Protein AF-A0A1B9VHJ8-F1 (afdb_monomer_lite)

Foldseek 3Di:
DWLVVQVVQQPEAKEWDDAWDWDDDPDPQKIKTWIDIDDPPDPDWTWIKIWHQPDPDGWIKIFTCPVVTQKMKTADQADWAWADDDDTDIDGGIKMQHNVQQRDVPGTHRDNDRRDIDHDDFDPDDQRVVVVVCVSRNYPDHSVSPDDDDHPVPPD

Secondary structure (DSSP, 8-state):
--HHHHHHHHHS-EEE-S---EEE-SSTTEEEEEEEEESTT--S-EEEEEEETTSSS--EEEEEESSSEEEEEEE-TT-EEE--SSS--EEESSEEE-HHHHS-TT-SSPPSS----EE----SSHHHHHHHHHHHTTEE--GGGSPPPPPGGG--

Sequence (156 aa):
MRADEVAHYLSATKSLSGTPIWIAGSKDNQFRLKWPVIFRGTGGTHLEITYSSGAPYLKYSMMLMVPPPVFRLDVGKELTHMNHRPHPHMIRGHHYHPWELNSPEGRAAIPKSLREALRYDRATDIRTAFDWFCDMVGIASPSSELPEPPLRETLL

Radius of gyration: 15.56 Å; chains: 1; bounding box: 32×40×43 Å

Structure (mmCIF, N/CA/C/O backbone):
data_AF-A0A1B9VHJ8-F1
#
_entry.id   AF-A0A1B9VHJ8-F1
#
loop_
_atom_site.group_PDB
_atom_site.id
_atom_site.type_symbol
_atom_site.label_atom_id
_atom_site.label_alt_id
_atom_site.label_comp_id
_atom_site.label_asym_id
_atom_site.label_entity_id
_atom_site.label_seq_id
_atom_site.pdbx_PDB_ins_code
_atom_site.Cartn_x
_atom_site.Cartn_y
_atom_site.Cartn_z
_atom_site.occupancy
_atom_site.B_iso_or_equiv
_atom_site.auth_seq_id
_atom_site.auth_comp_id
_atom_site.auth_asym_id
_atom_site.auth_atom_id
_atom_site.pdbx_PDB_model_num
ATOM 1 N N . MET A 1 1 ? 12.757 -14.286 2.417 1.00 84.38 1 MET A N 1
ATOM 2 C CA . MET A 1 1 ? 11.981 -14.809 1.276 1.00 84.38 1 MET A CA 1
ATOM 3 C C . MET A 1 1 ? 12.736 -14.469 0.003 1.00 84.38 1 MET A C 1
ATOM 5 O O . MET A 1 1 ? 13.303 -13.380 -0.066 1.00 84.38 1 MET A O 1
ATOM 9 N N . ARG A 1 2 ? 12.815 -15.404 -0.941 1.00 85.19 2 ARG A N 1
ATOM 10 C CA . ARG A 1 2 ? 13.425 -15.215 -2.266 1.00 85.19 2 ARG A CA 1
ATOM 11 C C . ARG A 1 2 ? 12.387 -14.701 -3.270 1.00 85.19 2 ARG A C 1
ATOM 13 O O . ARG A 1 2 ? 11.193 -14.803 -3.018 1.00 85.19 2 ARG A O 1
ATOM 20 N N . ALA A 1 3 ? 12.825 -14.131 -4.390 1.00 84.25 3 ALA A N 1
ATOM 21 C CA . ALA A 1 3 ? 11.926 -13.535 -5.385 1.00 84.25 3 ALA A CA 1
ATOM 22 C C . ALA A 1 3 ? 10.923 -14.542 -5.993 1.00 84.25 3 ALA A C 1
ATOM 24 O O . ALA A 1 3 ? 9.768 -14.195 -6.222 1.00 84.25 3 ALA A O 1
ATOM 25 N N . ASP A 1 4 ? 11.342 -15.792 -6.200 1.00 81.94 4 ASP A N 1
ATOM 26 C CA . ASP A 1 4 ? 10.499 -16.903 -6.664 1.00 81.94 4 ASP A CA 1
ATOM 27 C C . ASP A 1 4 ? 9.421 -17.293 -5.637 1.00 81.94 4 ASP A C 1
ATOM 29 O O . ASP A 1 4 ? 8.306 -17.663 -5.999 1.00 81.94 4 ASP A O 1
ATOM 33 N N . GLU A 1 5 ? 9.710 -17.136 -4.345 1.00 88.81 5 GLU A N 1
ATOM 34 C CA . GLU A 1 5 ? 8.760 -17.395 -3.256 1.00 88.81 5 GLU A CA 1
ATOM 35 C C . GLU A 1 5 ? 7.727 -16.271 -3.085 1.00 88.81 5 GLU A C 1
ATOM 37 O O . GLU A 1 5 ? 6.646 -16.519 -2.551 1.00 88.81 5 GLU A O 1
ATOM 42 N N . VAL A 1 6 ? 8.024 -15.047 -3.544 1.00 91.31 6 VAL A N 1
ATOM 43 C CA . VAL A 1 6 ? 7.113 -13.895 -3.415 1.00 91.31 6 VAL A CA 1
ATOM 44 C C . VAL A 1 6 ? 5.848 -14.088 -4.246 1.00 91.31 6 VAL A C 1
ATOM 46 O O . VAL A 1 6 ? 4.763 -13.798 -3.752 1.00 91.31 6 VAL A O 1
ATOM 49 N N . ALA A 1 7 ? 5.953 -14.614 -5.469 1.00 89.81 7 ALA A N 1
ATOM 50 C CA . ALA A 1 7 ? 4.778 -14.875 -6.303 1.00 89.81 7 ALA A CA 1
ATOM 51 C C . ALA A 1 7 ? 3.840 -15.897 -5.635 1.00 89.81 7 ALA A C 1
ATOM 53 O O . ALA A 1 7 ? 2.636 -15.663 -5.516 1.00 89.81 7 ALA A O 1
ATOM 54 N N . HIS A 1 8 ? 4.410 -16.987 -5.103 1.00 90.25 8 HIS A N 1
ATOM 55 C CA . HIS A 1 8 ? 3.659 -17.968 -4.317 1.00 90.25 8 HIS A CA 1
ATOM 56 C C . HIS A 1 8 ? 3.024 -17.325 -3.082 1.00 90.25 8 HIS A C 1
ATOM 58 O O . HIS A 1 8 ? 1.833 -17.508 -2.837 1.00 90.25 8 HIS A O 1
ATOM 64 N N . TYR A 1 9 ? 3.793 -16.526 -2.334 1.00 93.25 9 TYR A N 1
ATOM 65 C CA . TYR A 1 9 ? 3.292 -15.797 -1.174 1.00 93.25 9 TYR A CA 1
ATOM 66 C C . TYR A 1 9 ? 2.101 -14.915 -1.545 1.00 93.25 9 TYR A C 1
ATOM 68 O O . TYR A 1 9 ? 1.054 -15.055 -0.928 1.00 93.25 9 TYR A O 1
ATOM 76 N N . LEU A 1 10 ? 2.209 -14.064 -2.567 1.00 93.88 10 LEU A N 1
ATOM 77 C CA . LEU A 1 10 ? 1.139 -13.155 -2.991 1.00 93.88 10 LEU A CA 1
ATOM 78 C C . LEU A 1 10 ? -0.135 -13.896 -3.409 1.00 93.88 10 LEU A C 1
ATOM 80 O O . LEU A 1 10 ? -1.215 -13.480 -3.006 1.00 93.88 10 LEU A O 1
ATOM 84 N N . SER A 1 11 ? -0.007 -15.031 -4.100 1.00 91.50 11 SER A N 1
ATOM 85 C CA . SER A 1 11 ? -1.156 -15.845 -4.526 1.00 91.50 11 SER A CA 1
ATOM 86 C C . SER A 1 11 ? -1.856 -16.615 -3.397 1.00 91.50 11 SER A C 1
ATOM 88 O O . SER A 1 11 ? -3.004 -17.028 -3.545 1.00 91.50 11 SER A O 1
ATOM 90 N N . ALA A 1 12 ? -1.178 -16.847 -2.271 1.00 94.19 12 ALA A N 1
ATOM 91 C CA . ALA A 1 12 ? -1.714 -17.667 -1.193 1.00 94.19 12 ALA A CA 1
ATOM 92 C C . ALA A 1 12 ? -2.603 -16.859 -0.237 1.00 94.19 12 ALA A C 1
ATOM 94 O O . ALA A 1 12 ? -2.321 -15.700 0.044 1.00 94.19 12 ALA A O 1
ATOM 95 N N . THR A 1 13 ? -3.631 -17.474 0.347 1.00 95.31 13 THR A N 1
ATOM 96 C CA . THR A 1 13 ? -4.442 -16.817 1.383 1.00 95.31 13 THR A CA 1
ATOM 97 C C . THR A 1 13 ? -3.652 -16.642 2.684 1.00 95.31 13 THR A C 1
ATOM 99 O O . THR A 1 13 ? -2.989 -17.569 3.159 1.00 95.31 13 THR A O 1
ATOM 102 N N . LYS A 1 14 ? -3.738 -15.446 3.268 1.00 94.62 14 LYS A N 1
ATOM 103 C CA . LYS A 1 14 ? -3.097 -15.027 4.525 1.00 94.62 14 LYS A CA 1
ATOM 104 C C . LYS A 1 14 ? -4.137 -14.370 5.419 1.00 94.62 14 LYS A C 1
ATOM 106 O O . LYS A 1 14 ? -5.181 -13.948 4.932 1.00 94.62 14 LYS A O 1
ATOM 111 N N . SER A 1 15 ? -3.823 -14.206 6.693 1.00 94.12 15 SER A N 1
ATOM 112 C CA . SER A 1 15 ? -4.637 -13.411 7.614 1.00 94.12 15 SER A CA 1
ATOM 113 C C . SER A 1 15 ? -3.800 -12.338 8.292 1.00 94.12 15 SER A C 1
ATOM 115 O O . SER A 1 15 ? -2.569 -12.421 8.349 1.00 94.12 15 SER A O 1
ATOM 117 N N . LEU A 1 16 ? -4.476 -11.318 8.806 1.00 94.19 16 LEU A N 1
ATOM 118 C CA . LEU A 1 16 ? -3.879 -10.362 9.728 1.00 94.19 16 LEU A CA 1
ATOM 119 C C . LEU A 1 16 ? -4.023 -10.881 11.162 1.00 94.19 16 LEU A C 1
ATOM 121 O O . LEU A 1 16 ? -4.911 -11.678 11.460 1.00 94.19 16 LEU A O 1
ATOM 125 N N . SER A 1 17 ? -3.116 -10.475 12.047 1.00 91.81 17 SER A N 1
ATOM 126 C CA . SER A 1 17 ? -3.126 -10.918 13.44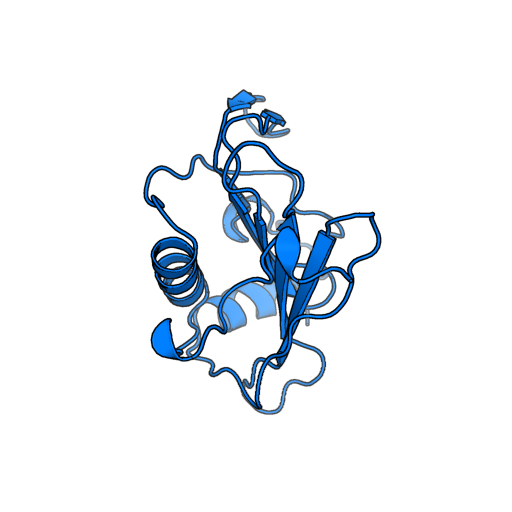3 1.00 91.81 17 SER A CA 1
ATOM 127 C C . SER A 1 17 ? -2.861 -9.780 14.410 1.00 91.81 17 SER A C 1
ATOM 129 O O . SER A 1 17 ? -2.016 -8.919 14.167 1.00 91.81 17 SER A O 1
ATOM 131 N N . GLY A 1 18 ? -3.534 -9.852 15.558 1.00 90.31 18 GLY A N 1
ATOM 132 C CA . GLY A 1 18 ? -3.475 -8.846 16.609 1.00 90.31 18 GLY A CA 1
ATOM 133 C C . GLY A 1 18 ? -4.309 -7.609 16.287 1.00 90.31 18 GLY A C 1
ATOM 134 O O . GLY A 1 18 ? -4.946 -7.521 15.239 1.00 90.31 18 GLY A O 1
ATOM 135 N N . THR A 1 19 ? -4.281 -6.655 17.211 1.00 88.69 19 THR A N 1
ATOM 136 C CA . THR A 1 19 ? -4.995 -5.384 17.084 1.00 88.69 19 THR A CA 1
ATOM 137 C C . THR A 1 19 ? -4.053 -4.337 16.498 1.00 88.69 19 THR A C 1
ATOM 139 O O . THR A 1 19 ? -3.063 -3.989 17.151 1.00 88.69 19 THR A O 1
ATOM 142 N N . PRO A 1 20 ? -4.313 -3.827 15.286 1.00 91.19 20 PRO A N 1
ATOM 143 C CA . PRO A 1 20 ? -3.484 -2.783 14.718 1.00 91.19 20 PRO A CA 1
ATOM 144 C C . PRO A 1 20 ? -3.710 -1.471 15.475 1.00 91.19 20 PRO A C 1
ATOM 146 O O . PRO A 1 20 ? -4.835 -1.119 15.826 1.00 91.19 20 PRO A O 1
ATOM 149 N N . ILE A 1 21 ? -2.634 -0.725 15.701 1.00 92.31 21 ILE A N 1
ATOM 150 C CA . ILE A 1 21 ? -2.697 0.606 16.307 1.00 92.31 21 ILE A CA 1
ATOM 151 C C . ILE A 1 21 ? -1.970 1.610 15.422 1.00 92.31 21 ILE A C 1
ATOM 153 O O . ILE A 1 21 ? -0.924 1.310 14.838 1.00 92.31 21 ILE A O 1
ATOM 157 N N . TRP A 1 22 ? -2.534 2.811 15.329 1.00 93.81 22 TRP A N 1
ATOM 158 C CA . TRP A 1 22 ? -1.853 3.946 14.728 1.00 93.81 22 TRP A CA 1
ATOM 159 C C . TRP A 1 22 ? -0.811 4.489 15.701 1.00 93.81 22 TRP A C 1
ATOM 161 O O . TRP A 1 22 ? -1.096 4.734 16.870 1.00 93.81 22 TRP A O 1
ATOM 171 N N . ILE A 1 23 ? 0.398 4.697 15.201 1.00 93.06 23 ILE A N 1
ATOM 172 C CA . ILE A 1 23 ? 1.507 5.330 15.908 1.00 93.06 23 ILE A CA 1
ATOM 173 C C . ILE A 1 23 ? 1.994 6.540 15.116 1.00 93.06 23 ILE A C 1
ATOM 175 O O . ILE A 1 23 ? 1.751 6.646 13.909 1.00 93.06 23 ILE A O 1
ATOM 179 N N . ALA A 1 24 ? 2.701 7.452 15.780 1.00 91.06 24 ALA A N 1
ATOM 180 C CA . ALA A 1 24 ? 3.354 8.563 15.101 1.00 91.06 24 ALA A CA 1
ATOM 181 C C . ALA A 1 24 ? 4.348 8.043 14.044 1.00 91.06 24 ALA A C 1
ATOM 183 O O . ALA A 1 24 ? 5.107 7.097 14.272 1.00 91.06 24 ALA A O 1
ATOM 184 N N . GLY A 1 25 ? 4.298 8.643 12.858 1.00 88.25 25 GLY A N 1
ATOM 185 C CA . GLY A 1 25 ? 5.212 8.382 11.757 1.00 88.25 25 GLY A CA 1
ATOM 186 C C . GLY A 1 25 ? 6.527 9.149 11.896 1.00 88.25 25 GLY A C 1
ATOM 187 O O . GLY A 1 25 ? 6.802 9.809 12.889 1.00 88.25 25 GLY A O 1
ATOM 188 N N . SER A 1 26 ? 7.354 9.072 10.854 1.00 85.12 26 SER A N 1
ATOM 189 C CA . SER A 1 26 ? 8.666 9.739 10.810 1.00 85.12 26 SER A CA 1
ATOM 190 C C . SER A 1 26 ? 8.601 11.235 10.489 1.00 85.12 26 SER A C 1
ATOM 192 O O . SER A 1 26 ? 9.619 11.915 10.547 1.00 85.12 26 SER A O 1
ATOM 194 N N . LYS A 1 27 ? 7.437 11.727 10.060 1.00 83.69 27 LYS A N 1
ATOM 195 C CA . LYS A 1 27 ? 7.206 13.120 9.673 1.00 83.69 27 LYS A CA 1
ATOM 196 C C . LYS A 1 27 ? 6.058 13.687 10.494 1.00 83.69 27 LYS A C 1
ATOM 198 O O . LYS A 1 27 ? 5.140 12.944 10.844 1.00 83.69 27 LYS A O 1
ATOM 203 N N . ASP A 1 28 ? 6.068 14.998 10.699 1.00 76.69 28 ASP A N 1
ATOM 204 C CA . ASP A 1 28 ? 4.942 15.707 11.303 1.00 76.69 28 ASP A CA 1
ATOM 205 C C . ASP A 1 28 ? 3.656 15.414 10.525 1.00 76.69 28 ASP A C 1
ATOM 207 O O . ASP A 1 28 ? 3.648 15.397 9.288 1.00 76.69 28 ASP A O 1
ATOM 211 N N . ASN A 1 29 ? 2.563 15.172 11.252 1.00 84.69 29 ASN A N 1
ATOM 212 C CA . ASN A 1 29 ? 1.255 14.811 10.694 1.00 84.69 29 ASN A CA 1
ATOM 213 C C . ASN A 1 29 ? 1.231 13.491 9.902 1.00 84.69 29 ASN A C 1
ATOM 215 O O . ASN A 1 29 ? 0.301 13.248 9.130 1.00 84.69 29 ASN A O 1
ATOM 219 N N . GLN A 1 30 ? 2.242 12.635 10.061 1.00 89.94 30 GLN A N 1
ATOM 220 C CA . GLN A 1 30 ? 2.231 11.280 9.530 1.00 89.94 30 GLN A CA 1
ATOM 221 C C . GLN A 1 30 ? 1.875 10.299 10.642 1.00 89.94 30 GLN A C 1
ATOM 223 O O . GLN A 1 30 ? 2.447 10.342 11.727 1.00 89.94 30 GLN A O 1
ATOM 228 N N . PHE A 1 31 ? 0.995 9.359 10.334 1.00 92.94 31 PHE A N 1
ATOM 229 C CA . PHE A 1 31 ? 0.680 8.223 11.185 1.00 92.94 31 PHE A CA 1
ATOM 230 C C . PHE A 1 31 ? 1.015 6.939 10.456 1.00 92.94 31 PHE A C 1
ATOM 232 O O . PHE A 1 31 ? 0.938 6.865 9.227 1.00 92.94 31 PHE A O 1
ATOM 239 N N . ARG A 1 32 ? 1.399 5.924 11.215 1.00 95.12 32 ARG A N 1
ATOM 240 C CA . ARG A 1 32 ? 1.741 4.612 10.693 1.00 95.12 32 ARG A CA 1
ATOM 241 C C . ARG A 1 32 ? 1.014 3.540 11.475 1.00 95.12 32 ARG A C 1
ATOM 243 O O .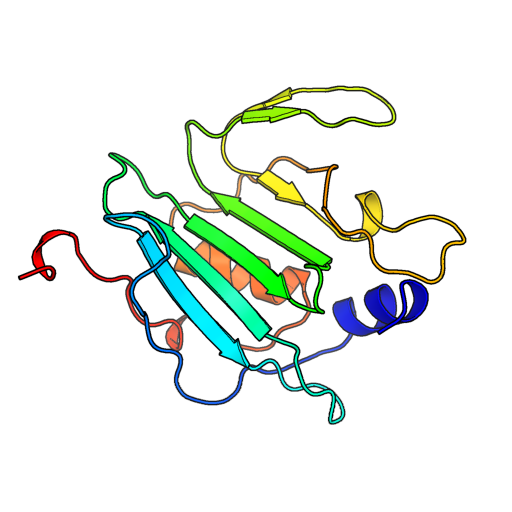 ARG A 1 32 ? 0.925 3.615 12.689 1.00 95.12 32 ARG A O 1
ATOM 250 N N . LEU A 1 33 ? 0.550 2.526 10.776 1.00 95.69 33 LEU A N 1
ATOM 251 C CA . LEU A 1 33 ? -0.034 1.321 11.327 1.00 95.69 33 LEU A CA 1
ATOM 252 C C . LEU A 1 33 ? 0.753 0.151 10.754 1.00 95.69 33 LEU A C 1
ATOM 254 O O . LEU A 1 33 ? 0.966 0.073 9.546 1.00 95.69 33 LEU A O 1
ATOM 258 N N . LYS A 1 34 ? 1.220 -0.742 11.624 1.00 96.00 34 LYS A N 1
ATOM 259 C CA . LYS A 1 34 ? 1.844 -2.006 11.226 1.00 96.00 34 LYS A CA 1
ATOM 260 C C . LYS A 1 34 ? 0.974 -3.144 11.717 1.00 96.00 34 LYS A C 1
ATOM 262 O O . LYS A 1 34 ? 0.688 -3.217 12.908 1.00 96.00 34 LYS A O 1
ATOM 267 N N . TRP A 1 35 ? 0.595 -4.032 10.811 1.00 95.81 35 TRP A N 1
ATOM 268 C CA . TRP A 1 35 ? -0.276 -5.157 11.105 1.00 95.81 35 TRP A CA 1
ATOM 269 C C . TRP A 1 35 ? 0.401 -6.465 10.695 1.00 95.81 35 TRP A C 1
ATOM 271 O O . TRP A 1 35 ? 0.643 -6.677 9.503 1.00 95.81 35 TRP A O 1
ATOM 281 N N . PRO A 1 36 ? 0.769 -7.329 11.655 1.00 95.19 36 PRO A N 1
ATOM 282 C CA . PRO A 1 36 ? 1.376 -8.617 11.350 1.00 95.19 36 PRO A CA 1
ATOM 283 C C . PRO A 1 36 ? 0.535 -9.447 10.377 1.00 95.19 36 PRO A C 1
ATOM 285 O O . PRO A 1 36 ? -0.671 -9.600 10.568 1.00 95.19 36 PRO A O 1
ATOM 288 N N . VAL A 1 37 ? 1.194 -10.007 9.361 1.00 95.25 37 VAL A N 1
ATOM 289 C CA . VAL A 1 37 ? 0.583 -10.935 8.401 1.00 95.25 37 VAL A CA 1
ATOM 290 C C . VAL A 1 37 ? 1.015 -12.348 8.767 1.00 95.25 37 VAL A C 1
ATOM 292 O O . VAL A 1 37 ? 2.214 -12.625 8.838 1.00 95.25 37 VAL A O 1
ATOM 295 N N . ILE A 1 38 ? 0.051 -13.243 8.972 1.00 92.19 38 ILE A N 1
ATOM 296 C CA . ILE A 1 38 ? 0.283 -14.648 9.304 1.00 92.19 38 ILE A CA 1
ATOM 297 C C . ILE A 1 38 ? 0.166 -15.500 8.047 1.00 92.19 38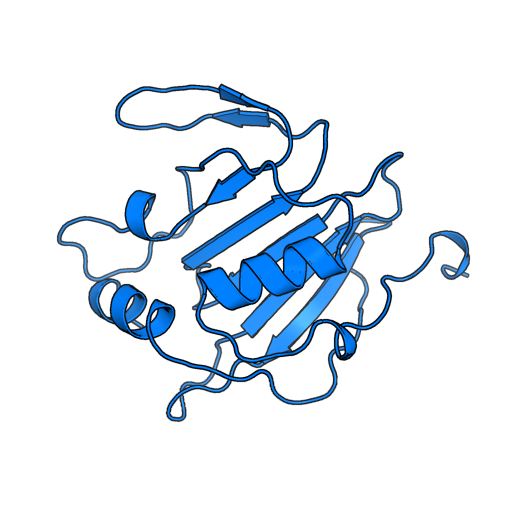 ILE A C 1
ATOM 299 O O . ILE A 1 38 ? -0.852 -15.502 7.353 1.00 92.19 38 ILE A O 1
ATOM 303 N N . PHE A 1 39 ? 1.221 -16.265 7.775 1.00 91.38 39 PHE A N 1
ATOM 304 C CA . PHE A 1 39 ? 1.257 -17.217 6.675 1.00 91.38 39 PHE A CA 1
ATOM 305 C C . PHE A 1 39 ? 2.234 -18.352 6.975 1.00 91.38 39 PHE A C 1
ATOM 307 O O . PHE A 1 39 ? 3.424 -18.106 7.087 1.00 91.38 39 PHE A O 1
ATOM 314 N N . ARG A 1 40 ? 1.770 -19.603 7.105 1.00 86.56 40 ARG A N 1
ATOM 315 C CA . ARG A 1 40 ? 2.632 -20.807 7.238 1.00 86.56 40 ARG A CA 1
ATOM 316 C C . ARG A 1 40 ? 3.829 -20.666 8.209 1.00 86.56 40 ARG A C 1
ATOM 318 O O . ARG A 1 40 ? 4.904 -21.197 7.947 1.00 86.56 40 ARG A O 1
ATOM 325 N N . GLY A 1 41 ? 3.664 -19.933 9.311 1.00 74.00 41 GLY A N 1
ATOM 326 C CA . GLY A 1 41 ? 4.737 -19.686 10.284 1.00 74.00 41 GLY A CA 1
ATOM 327 C C . GLY A 1 41 ? 5.833 -18.704 9.836 1.00 74.00 41 GLY A C 1
ATOM 328 O O . GLY A 1 41 ? 6.851 -18.597 10.515 1.00 74.00 41 GLY A O 1
ATOM 329 N N . THR A 1 42 ? 5.664 -17.970 8.729 1.00 74.19 42 THR A N 1
ATOM 330 C CA . THR A 1 42 ? 6.603 -16.917 8.322 1.00 74.19 42 THR A CA 1
ATOM 331 C C . THR A 1 42 ? 6.561 -15.758 9.311 1.00 74.19 42 THR A C 1
ATOM 333 O O . THR A 1 42 ? 5.525 -15.119 9.485 1.00 74.19 42 THR A O 1
ATOM 336 N N . GLY A 1 43 ? 7.701 -15.466 9.936 1.00 79.75 43 GLY A N 1
ATOM 337 C CA . GLY A 1 43 ? 7.892 -14.269 10.749 1.00 79.75 43 GLY A CA 1
ATOM 338 C C . GLY A 1 43 ? 8.346 -13.064 9.920 1.00 79.75 43 GLY A C 1
ATOM 339 O O . GLY A 1 43 ? 8.902 -13.206 8.832 1.00 79.75 43 GLY A O 1
ATOM 340 N N . GLY A 1 44 ? 8.135 -11.862 10.458 1.00 86.94 44 GLY A N 1
ATOM 341 C CA . GLY A 1 44 ? 8.689 -10.616 9.912 1.00 86.94 44 GLY A CA 1
ATOM 342 C C . GLY A 1 44 ? 7.896 -9.974 8.768 1.00 86.94 44 GLY A C 1
ATOM 343 O O . GLY A 1 44 ? 8.243 -8.868 8.349 1.00 86.94 44 GLY A O 1
ATOM 344 N N . THR A 1 45 ? 6.820 -10.608 8.293 1.00 94.50 45 THR A N 1
ATOM 345 C CA . THR A 1 45 ? 5.914 -10.019 7.300 1.00 94.50 45 THR A CA 1
ATOM 346 C C . THR A 1 45 ? 4.815 -9.192 7.951 1.00 94.50 45 THR A C 1
ATOM 348 O O . THR A 1 45 ? 4.244 -9.592 8.967 1.00 94.50 45 THR A O 1
ATOM 351 N N . HIS A 1 46 ? 4.496 -8.040 7.369 1.00 96.12 46 HIS A N 1
ATOM 352 C CA . HIS A 1 46 ? 3.424 -7.180 7.866 1.00 96.12 46 HIS A CA 1
ATOM 353 C C . HIS A 1 46 ? 2.826 -6.322 6.755 1.00 96.12 46 HIS A C 1
ATOM 355 O O . HIS A 1 46 ? 3.490 -6.002 5.772 1.00 96.12 46 HIS A O 1
ATOM 361 N N . LEU A 1 47 ? 1.577 -5.920 6.941 1.00 96.94 47 LEU A N 1
ATOM 362 C CA . LEU A 1 47 ? 0.985 -4.796 6.240 1.00 96.94 47 LEU A CA 1
ATOM 363 C C . LEU A 1 47 ? 1.418 -3.514 6.956 1.00 96.94 47 LEU A C 1
ATOM 365 O O . LEU A 1 47 ? 1.282 -3.401 8.173 1.00 96.94 47 LEU A O 1
ATOM 369 N N . GLU A 1 48 ? 1.957 -2.551 6.223 1.00 97.25 48 GLU A N 1
ATOM 370 C CA . GLU A 1 48 ? 2.224 -1.207 6.725 1.00 97.25 48 GLU A CA 1
ATOM 371 C C . GLU A 1 48 ? 1.290 -0.219 6.026 1.00 97.25 48 GLU A C 1
ATOM 373 O O . GLU A 1 48 ? 1.278 -0.140 4.801 1.00 97.25 48 GLU A O 1
ATOM 378 N N . ILE A 1 49 ? 0.532 0.554 6.799 1.00 96.31 49 ILE A N 1
ATOM 379 C CA . ILE A 1 49 ? -0.279 1.663 6.299 1.00 96.31 49 ILE A CA 1
ATOM 380 C C . ILE A 1 49 ? 0.309 2.950 6.849 1.00 96.31 49 ILE A C 1
ATOM 382 O O . ILE A 1 49 ? 0.554 3.078 8.044 1.00 96.31 49 ILE A O 1
ATOM 386 N N . THR A 1 50 ? 0.543 3.916 5.978 1.00 95.31 50 THR A N 1
ATOM 387 C CA . THR A 1 50 ? 1.023 5.242 6.349 1.00 95.31 50 THR A CA 1
ATOM 388 C C . THR A 1 50 ? 0.009 6.273 5.896 1.00 95.31 50 THR A C 1
ATOM 390 O O . THR A 1 50 ? -0.252 6.366 4.703 1.00 95.31 50 THR A O 1
ATOM 393 N N . TYR A 1 51 ? -0.516 7.068 6.819 1.00 92.69 51 TYR A N 1
ATOM 394 C CA . TYR A 1 51 ? -1.503 8.119 6.583 1.00 92.69 51 TYR A CA 1
ATOM 395 C C . TYR A 1 51 ? -0.889 9.499 6.847 1.00 92.69 51 TYR A C 1
ATOM 397 O O . TYR A 1 51 ? -0.039 9.640 7.722 1.00 92.69 51 TYR A O 1
ATOM 405 N N . SER A 1 52 ? -1.268 10.519 6.076 1.00 90.31 52 SER A N 1
ATOM 406 C CA . SER A 1 52 ? -0.822 11.906 6.271 1.00 90.31 52 SER A CA 1
ATOM 407 C C . SER A 1 52 ? -2.018 12.819 6.539 1.00 90.31 52 SER A C 1
ATOM 409 O O . SER A 1 52 ? -2.737 13.172 5.609 1.00 90.31 52 SER A O 1
ATOM 411 N N . SER A 1 53 ? -2.208 13.237 7.793 1.00 85.25 53 SER A N 1
ATOM 412 C CA . SER A 1 53 ? -3.344 14.069 8.228 1.00 85.25 53 SER A CA 1
ATOM 413 C C . SER A 1 53 ? -3.222 15.546 7.831 1.00 85.25 53 SER A C 1
ATOM 415 O O . SER A 1 53 ? -4.200 16.287 7.881 1.00 85.25 53 SER A O 1
ATOM 417 N N . GLY A 1 54 ? -2.023 15.992 7.443 1.00 78.00 54 GLY A N 1
ATOM 418 C CA . GLY A 1 54 ? -1.756 17.381 7.053 1.00 78.00 54 GLY A CA 1
ATOM 419 C C . GLY A 1 54 ? -2.079 17.711 5.592 1.00 78.00 54 GLY A C 1
ATOM 420 O O . GLY A 1 54 ? -1.995 18.874 5.202 1.00 78.00 54 GLY A O 1
ATOM 421 N N . ALA A 1 55 ? -2.412 16.714 4.768 1.00 75.44 55 ALA A N 1
ATOM 422 C CA . ALA A 1 55 ? -2.731 16.940 3.363 1.00 75.44 55 ALA A CA 1
ATOM 423 C C . ALA A 1 55 ? -4.161 17.499 3.206 1.00 75.44 55 ALA A C 1
ATOM 425 O O . ALA A 1 55 ? -5.063 17.074 3.926 1.00 75.44 55 ALA A O 1
ATOM 426 N N . PRO A 1 56 ? -4.411 18.412 2.247 1.00 73.50 56 PRO A N 1
ATOM 427 C CA . PRO A 1 56 ? -5.753 18.956 2.005 1.00 73.50 56 PRO A CA 1
ATOM 428 C C . PRO A 1 56 ? -6.716 17.934 1.370 1.00 73.50 56 PRO A C 1
ATOM 430 O O . PRO A 1 56 ? -7.888 18.226 1.152 1.00 73.50 56 PRO A O 1
ATOM 433 N N . TYR A 1 57 ? -6.226 16.740 1.049 1.00 78.56 57 TYR A N 1
ATOM 434 C CA . TYR A 1 57 ? -6.971 15.614 0.502 1.00 78.56 57 TYR A CA 1
ATOM 435 C C . TYR A 1 57 ? -6.427 14.315 1.105 1.00 78.56 57 TYR A C 1
ATOM 437 O O . TYR A 1 57 ? -5.331 14.277 1.668 1.00 78.56 57 TYR A O 1
ATOM 445 N N . LEU A 1 58 ? -7.188 13.234 0.939 1.00 80.00 58 LEU A N 1
ATOM 446 C CA . LEU A 1 58 ? -6.831 11.900 1.403 1.00 80.00 58 LEU A CA 1
ATOM 447 C C . LEU A 1 58 ? -5.467 11.468 0.845 1.00 80.00 58 LEU A C 1
ATOM 449 O O . LEU A 1 58 ? -5.295 11.357 -0.372 1.00 80.00 58 LEU A O 1
ATOM 453 N N . LYS A 1 59 ? -4.510 11.243 1.752 1.00 89.69 59 LYS A N 1
ATOM 454 C CA . LYS A 1 59 ? -3.149 10.829 1.419 1.00 89.69 59 LYS A CA 1
ATOM 455 C C . LYS A 1 59 ? -2.689 9.679 2.303 1.00 89.69 59 LYS A C 1
ATOM 457 O O . LYS A 1 59 ? -2.467 9.863 3.501 1.00 89.69 59 LYS A O 1
ATOM 462 N N . TYR A 1 60 ? -2.502 8.509 1.708 1.00 92.12 60 TYR A N 1
ATOM 463 C CA . TYR A 1 60 ? -1.913 7.362 2.391 1.00 92.12 60 TYR A CA 1
ATOM 464 C C . TYR A 1 60 ? -1.166 6.437 1.434 1.00 92.12 60 TYR A C 1
ATOM 466 O O . TYR A 1 60 ? -1.286 6.531 0.214 1.00 92.12 60 TYR A O 1
ATOM 474 N N . SER A 1 61 ? -0.396 5.525 2.015 1.00 95.69 61 SER A N 1
ATOM 475 C CA . SER A 1 61 ? 0.207 4.395 1.318 1.00 95.69 61 SER A CA 1
ATOM 476 C C . SER A 1 61 ? -0.039 3.111 2.100 1.00 95.69 61 SER A C 1
ATOM 478 O O . SER A 1 61 ? -0.057 3.141 3.330 1.00 95.69 61 SER A O 1
ATOM 480 N N . MET A 1 62 ? -0.237 2.004 1.394 1.00 97.50 62 MET A N 1
ATOM 481 C CA . MET A 1 62 ? -0.345 0.654 1.949 1.00 97.50 62 MET A CA 1
ATOM 482 C C . MET A 1 62 ? 0.762 -0.196 1.338 1.00 97.50 62 MET A C 1
ATOM 484 O O . MET A 1 62 ? 0.970 -0.154 0.128 1.00 97.50 62 MET A O 1
ATOM 488 N N . MET A 1 63 ? 1.501 -0.942 2.150 1.00 98.06 63 MET A N 1
ATOM 489 C CA . MET A 1 63 ? 2.642 -1.742 1.712 1.00 98.06 63 MET A CA 1
ATOM 490 C C . MET A 1 63 ? 2.589 -3.131 2.327 1.00 98.06 63 MET A C 1
ATOM 492 O O . MET A 1 63 ? 2.476 -3.269 3.542 1.00 98.06 63 MET A O 1
ATOM 496 N N . LEU A 1 64 ? 2.755 -4.160 1.501 1.00 97.62 64 LEU A N 1
ATOM 497 C CA . LEU A 1 64 ? 2.993 -5.511 1.986 1.00 97.62 64 LEU A CA 1
ATOM 498 C C . LEU A 1 64 ? 4.498 -5.706 2.131 1.00 97.62 64 LEU A C 1
ATOM 500 O O . LEU A 1 64 ? 5.246 -5.757 1.149 1.00 97.62 64 LEU A O 1
ATOM 504 N N . MET A 1 65 ? 4.936 -5.787 3.380 1.00 96.12 65 MET A N 1
ATOM 505 C CA . MET A 1 65 ? 6.335 -5.859 3.758 1.00 96.12 65 MET A CA 1
ATOM 506 C C . MET A 1 65 ? 6.770 -7.317 3.856 1.00 96.12 65 MET A C 1
ATOM 508 O O . MET A 1 65 ? 6.385 -8.029 4.782 1.00 96.12 65 MET A O 1
ATOM 512 N N . VAL A 1 66 ? 7.628 -7.730 2.924 1.00 93.12 66 VAL A N 1
ATOM 513 C CA . VAL A 1 6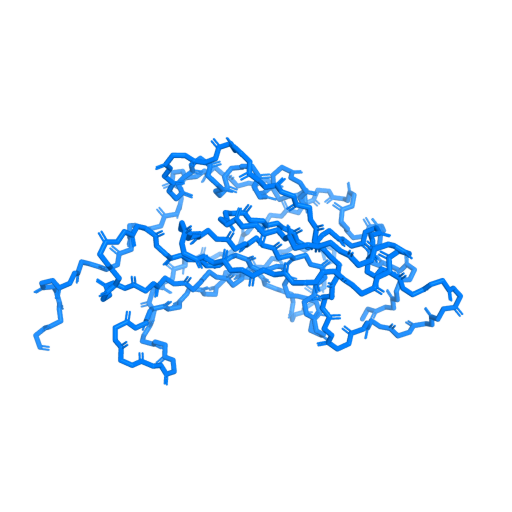6 ? 8.428 -8.959 3.000 1.00 93.12 66 VAL A CA 1
ATOM 514 C C . VAL A 1 66 ? 9.896 -8.532 2.925 1.00 93.12 66 VAL A C 1
ATOM 516 O O . VAL A 1 66 ? 10.571 -8.768 1.925 1.00 93.12 66 VAL A O 1
ATOM 519 N N . PRO A 1 67 ? 10.351 -7.797 3.954 1.00 89.06 67 PRO A N 1
ATOM 520 C CA . PRO A 1 67 ? 11.309 -6.696 3.859 1.00 89.06 67 PRO A CA 1
ATOM 521 C C . PRO A 1 67 ? 12.454 -6.985 2.878 1.00 89.06 67 PRO A C 1
ATOM 523 O O . PRO A 1 67 ? 13.268 -7.872 3.164 1.00 89.06 67 PRO A O 1
ATOM 526 N N . PRO A 1 68 ? 12.556 -6.248 1.748 1.00 92.69 68 PRO A N 1
ATOM 527 C CA . PRO A 1 68 ? 11.831 -5.016 1.336 1.00 92.69 68 PRO A CA 1
ATOM 528 C C . PRO A 1 68 ? 10.344 -5.198 0.905 1.00 92.69 68 PRO A C 1
ATOM 530 O O . PRO A 1 68 ? 9.853 -6.321 0.868 1.00 92.69 68 PRO A O 1
ATOM 533 N N . PRO A 1 69 ? 9.564 -4.122 0.638 1.00 95.38 69 PRO A N 1
ATOM 534 C CA . PRO A 1 69 ? 8.170 -4.261 0.192 1.00 95.38 69 PRO A CA 1
ATOM 535 C C . PRO A 1 69 ? 8.053 -4.997 -1.147 1.00 95.38 69 PRO A C 1
ATOM 537 O O . PRO A 1 69 ? 8.864 -4.786 -2.047 1.00 95.38 69 PRO A O 1
ATOM 540 N N . VAL A 1 70 ? 7.001 -5.807 -1.284 1.00 96.19 70 VAL A N 1
ATOM 541 C CA . VAL A 1 70 ? 6.707 -6.585 -2.506 1.00 96.19 70 VAL A CA 1
ATOM 542 C C . VAL A 1 70 ? 5.468 -6.100 -3.252 1.00 96.19 70 VAL A C 1
ATOM 544 O O . VAL A 1 70 ? 5.310 -6.396 -4.429 1.00 96.19 70 VAL A O 1
ATOM 547 N N . PHE A 1 71 ? 4.611 -5.327 -2.584 1.00 97.62 71 PHE A N 1
ATOM 548 C CA . PHE A 1 71 ? 3.449 -4.679 -3.180 1.00 97.62 71 PHE A CA 1
ATOM 549 C C . PHE A 1 71 ? 3.194 -3.360 -2.456 1.00 97.62 71 PHE A C 1
ATOM 551 O O . PHE A 1 71 ? 3.354 -3.285 -1.232 1.00 97.62 71 PHE A O 1
ATOM 558 N N . ARG A 1 72 ? 2.805 -2.317 -3.190 1.00 98.00 72 ARG A N 1
ATOM 559 C CA . ARG A 1 72 ? 2.518 -0.997 -2.616 1.00 98.00 72 ARG A CA 1
ATOM 560 C C . ARG A 1 72 ? 1.350 -0.336 -3.326 1.00 98.00 72 ARG A C 1
ATOM 562 O O . ARG A 1 72 ? 1.294 -0.361 -4.544 1.00 98.00 72 ARG A O 1
ATOM 569 N N . LEU A 1 73 ? 0.470 0.310 -2.582 1.00 97.69 73 LEU A N 1
ATOM 570 C CA . LEU A 1 73 ? -0.544 1.222 -3.092 1.00 97.69 73 LEU A CA 1
ATOM 571 C C . LEU A 1 73 ? -0.258 2.616 -2.543 1.00 97.69 73 LEU A C 1
ATOM 573 O O . LEU A 1 73 ? -0.030 2.767 -1.347 1.00 97.69 73 LEU A O 1
ATOM 577 N N . ASP A 1 74 ? -0.307 3.621 -3.406 1.00 96.44 74 ASP A N 1
ATOM 578 C CA . ASP A 1 74 ? -0.179 5.027 -3.061 1.00 96.44 74 ASP A CA 1
ATOM 579 C C . ASP A 1 74 ? -1.441 5.782 -3.487 1.00 96.44 74 ASP A C 1
ATOM 581 O O . ASP A 1 74 ? -1.812 5.823 -4.663 1.00 96.44 74 ASP A O 1
ATOM 585 N N . VAL A 1 75 ? -2.103 6.417 -2.522 1.00 94.69 75 VAL A N 1
ATOM 586 C CA . VAL A 1 75 ? -3.326 7.188 -2.738 1.00 94.69 75 VAL A CA 1
ATOM 587 C C . VAL A 1 75 ? -3.049 8.645 -2.396 1.00 94.69 75 VAL A C 1
ATOM 589 O O . VAL A 1 75 ? -2.831 8.987 -1.242 1.00 94.69 75 VAL A O 1
ATOM 592 N N . GLY A 1 76 ? -3.070 9.505 -3.414 1.00 91.94 76 GLY A N 1
ATOM 593 C CA . GLY A 1 76 ? -3.127 10.963 -3.301 1.00 91.94 76 GLY A CA 1
ATOM 594 C C . GLY A 1 76 ? -3.290 11.584 -4.691 1.00 91.94 76 GLY A C 1
ATOM 595 O O . GLY A 1 76 ? -2.776 11.040 -5.668 1.00 91.94 76 GLY A O 1
ATOM 596 N N . LYS A 1 77 ? -4.054 12.677 -4.810 1.00 88.25 77 LYS A N 1
ATOM 597 C CA . LYS A 1 77 ? -4.397 13.293 -6.111 1.00 88.25 77 LYS A CA 1
ATOM 598 C C . LYS A 1 77 ? -3.223 14.024 -6.765 1.00 88.25 77 LYS A C 1
ATOM 600 O O . LYS A 1 77 ? -3.171 14.155 -7.982 1.00 88.25 77 LYS A O 1
ATOM 605 N N . GLU A 1 78 ? -2.297 14.507 -5.955 1.00 90.06 78 GLU A N 1
ATOM 606 C CA . GLU A 1 78 ? -1.088 15.221 -6.356 1.00 90.06 78 GLU A CA 1
ATOM 607 C C . GLU A 1 78 ? 0.082 14.299 -6.693 1.00 90.06 78 GLU A C 1
ATOM 609 O O . GLU A 1 78 ? 1.111 14.773 -7.173 1.00 90.06 78 GLU A O 1
ATOM 614 N N . LEU A 1 79 ? -0.027 13.011 -6.359 1.00 91.81 79 LEU A N 1
ATOM 615 C CA . LEU A 1 79 ? 1.082 12.088 -6.520 1.00 91.81 79 LEU A CA 1
ATOM 616 C C . LEU A 1 79 ? 1.466 11.977 -7.993 1.00 91.81 79 LEU A C 1
ATOM 618 O O . LEU A 1 79 ? 0.618 11.887 -8.882 1.00 91.81 79 LEU A O 1
ATOM 622 N N . THR A 1 80 ? 2.767 11.971 -8.242 1.00 94.44 80 THR A N 1
ATOM 623 C CA . THR A 1 80 ? 3.339 11.718 -9.556 1.00 94.44 80 THR A CA 1
ATOM 624 C C . THR A 1 80 ? 4.351 10.595 -9.433 1.00 94.44 80 THR A C 1
ATOM 626 O O . THR A 1 80 ? 5.125 10.533 -8.478 1.00 94.44 80 THR A O 1
ATOM 629 N N . HIS A 1 81 ? 4.322 9.685 -10.398 1.00 94.75 81 HIS A N 1
ATOM 630 C CA . HIS A 1 81 ? 5.246 8.563 -10.474 1.00 94.75 81 HIS A CA 1
ATOM 631 C C . HIS A 1 81 ? 5.746 8.415 -11.905 1.00 94.75 81 HIS A C 1
ATOM 633 O O . HIS A 1 81 ? 4.966 8.533 -12.848 1.00 94.75 81 HIS A O 1
ATOM 639 N N . MET A 1 82 ? 7.045 8.180 -12.070 1.00 94.94 82 MET A N 1
ATOM 640 C CA . MET A 1 82 ? 7.659 7.935 -13.371 1.00 94.94 82 MET A CA 1
ATOM 641 C C . MET A 1 82 ? 8.081 6.472 -13.443 1.00 94.94 82 MET A C 1
ATOM 643 O O . MET A 1 82 ? 8.986 6.059 -12.720 1.00 94.94 82 MET A O 1
ATOM 647 N N . ASN A 1 83 ? 7.450 5.712 -14.333 1.00 93.88 83 ASN A N 1
ATOM 648 C CA . ASN A 1 83 ? 7.892 4.357 -14.650 1.00 93.88 83 ASN A CA 1
ATOM 649 C C . ASN A 1 83 ? 9.219 4.393 -15.405 1.00 93.88 83 ASN A C 1
ATOM 651 O O . ASN A 1 83 ? 9.481 5.322 -16.174 1.00 93.88 83 ASN A O 1
ATOM 655 N N . HIS A 1 84 ? 10.075 3.399 -15.182 1.00 86.75 84 HIS A N 1
ATOM 656 C CA . HIS A 1 84 ? 11.404 3.367 -15.787 1.00 86.75 84 HIS A CA 1
ATOM 657 C C . HIS A 1 84 ? 11.470 2.412 -16.985 1.00 86.75 84 HIS A C 1
ATOM 659 O O . HIS A 1 84 ? 12.369 2.574 -17.815 1.00 86.75 84 HIS A O 1
ATOM 665 N N . ARG A 1 85 ? 10.569 1.420 -17.102 1.00 79.06 85 ARG A N 1
ATOM 666 C CA . ARG A 1 85 ? 10.616 0.387 -18.158 1.00 79.06 85 ARG A CA 1
ATOM 667 C C . ARG A 1 85 ? 9.232 -0.161 -18.548 1.00 79.06 85 ARG A C 1
ATOM 669 O O . ARG A 1 85 ? 8.303 -0.090 -17.756 1.00 79.06 85 ARG A O 1
ATOM 676 N N . PRO A 1 86 ? 9.092 -0.773 -19.744 1.00 63.94 86 PRO A N 1
ATOM 677 C CA . PRO A 1 86 ? 9.935 -0.601 -20.934 1.00 63.94 86 PRO A CA 1
ATOM 678 C C . PRO A 1 86 ? 9.686 0.745 -21.643 1.00 63.94 86 PRO A C 1
ATOM 680 O O . PRO A 1 86 ? 10.532 1.194 -22.410 1.00 63.94 86 PRO A O 1
ATOM 683 N N . HIS A 1 87 ? 8.580 1.429 -21.335 1.00 62.03 87 HIS A N 1
ATOM 684 C CA . HIS A 1 87 ? 8.264 2.762 -21.848 1.00 62.03 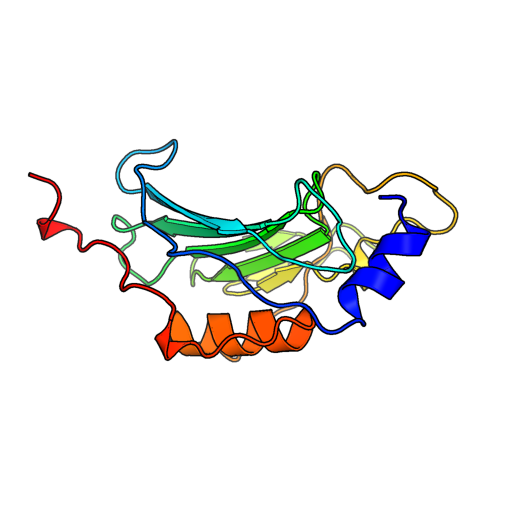87 HIS A CA 1
ATOM 685 C C . HIS A 1 87 ? 8.034 3.723 -20.680 1.00 62.03 87 HIS A C 1
ATOM 687 O O . HIS A 1 87 ? 6.996 3.616 -20.015 1.00 62.03 87 HIS A O 1
ATOM 693 N N . PRO A 1 88 ? 8.981 4.644 -20.414 1.00 78.88 88 PRO A N 1
ATOM 694 C CA . PRO A 1 88 ? 8.819 5.644 -19.375 1.00 78.88 88 PRO A CA 1
ATOM 695 C C . PRO A 1 88 ? 7.547 6.445 -19.614 1.00 78.88 88 PRO A C 1
ATOM 697 O O . PRO A 1 88 ? 7.386 7.101 -20.643 1.00 78.88 88 PRO A O 1
ATOM 700 N N . HIS A 1 89 ? 6.628 6.363 -18.666 1.00 87.81 89 HIS A N 1
ATOM 701 C CA . HIS A 1 89 ? 5.411 7.150 -18.681 1.00 87.81 89 HIS A CA 1
ATOM 702 C C . HIS A 1 89 ? 5.119 7.639 -17.274 1.00 87.81 89 HIS A C 1
ATOM 704 O O . HIS A 1 89 ? 5.419 6.982 -16.273 1.00 87.81 89 HIS A O 1
ATOM 710 N N . MET A 1 90 ? 4.545 8.834 -17.221 1.00 94.00 90 MET A N 1
ATOM 711 C CA . MET A 1 90 ? 4.172 9.471 -15.976 1.00 94.00 90 MET A CA 1
ATOM 712 C C . MET A 1 90 ? 2.757 9.051 -15.595 1.00 94.00 90 MET A C 1
ATOM 714 O O . MET A 1 90 ? 1.812 9.257 -16.359 1.00 94.00 90 MET A O 1
ATOM 718 N N . ILE A 1 91 ? 2.610 8.532 -14.384 1.00 94.69 91 ILE A N 1
ATOM 719 C CA . ILE A 1 91 ? 1.323 8.297 -13.743 1.00 94.69 91 ILE A CA 1
ATOM 720 C C . ILE A 1 91 ? 1.055 9.475 -12.808 1.00 94.69 91 ILE A C 1
ATOM 722 O O . ILE A 1 91 ? 1.933 9.906 -12.059 1.00 94.69 91 ILE A O 1
ATOM 726 N N . ARG A 1 92 ? -0.157 10.025 -12.886 1.00 94.25 92 ARG A N 1
ATOM 727 C CA . ARG A 1 92 ? -0.639 11.098 -12.012 1.00 94.25 92 ARG A CA 1
ATOM 728 C C . ARG A 1 92 ? -1.792 10.577 -11.168 1.00 94.25 92 ARG A C 1
ATOM 730 O O . ARG A 1 92 ? -2.667 9.893 -11.695 1.00 94.25 92 ARG A O 1
ATOM 737 N N . GLY A 1 93 ? -1.813 10.960 -9.900 1.00 93.81 93 GLY A N 1
ATOM 738 C CA . GLY A 1 93 ? -2.808 10.526 -8.933 1.00 93.81 93 GLY A CA 1
ATOM 739 C C . GLY A 1 93 ? -2.483 9.166 -8.318 1.00 93.81 93 GLY A C 1
ATOM 740 O O . GLY A 1 93 ? -1.319 8.772 -8.182 1.00 93.81 93 GLY A O 1
ATOM 741 N N . HIS A 1 94 ? -3.536 8.454 -7.921 1.00 95.00 94 HIS A N 1
ATOM 742 C CA . HIS A 1 94 ? -3.412 7.175 -7.238 1.00 95.00 94 HIS A CA 1
ATOM 743 C C . HIS A 1 94 ? -2.794 6.111 -8.154 1.00 95.00 94 HIS A C 1
ATOM 745 O O . HIS A 1 94 ? -3.112 6.013 -9.344 1.00 95.00 94 HIS A O 1
ATOM 751 N N . HIS A 1 95 ? -1.902 5.304 -7.596 1.00 96.69 95 HIS A N 1
ATOM 752 C CA . HIS A 1 95 ? -1.195 4.266 -8.335 1.00 96.69 95 HIS A CA 1
ATOM 753 C C . HIS A 1 95 ? -0.728 3.159 -7.397 1.00 96.69 95 HIS A C 1
ATOM 755 O O . HIS A 1 95 ? -0.615 3.354 -6.190 1.00 96.69 95 HIS A O 1
ATOM 761 N N . TYR A 1 96 ? -0.451 1.986 -7.949 1.00 97.56 96 TYR A N 1
ATOM 762 C CA . TYR A 1 96 ? 0.052 0.845 -7.196 1.00 97.56 96 TYR A CA 1
ATOM 763 C C . TYR A 1 96 ? 1.238 0.218 -7.906 1.00 97.56 96 TYR A C 1
ATOM 765 O O . TYR A 1 96 ? 1.341 0.277 -9.125 1.00 97.56 96 TYR A O 1
ATOM 773 N N . HIS A 1 97 ? 2.125 -0.394 -7.137 1.00 97.25 97 HIS A N 1
ATOM 774 C CA . HIS A 1 97 ? 3.350 -1.027 -7.588 1.00 97.25 97 HIS A CA 1
ATOM 775 C C . HIS A 1 97 ? 3.201 -2.540 -7.413 1.00 97.25 97 HIS A C 1
ATOM 777 O O . HIS A 1 97 ? 3.450 -3.052 -6.315 1.00 97.25 97 HIS A O 1
ATOM 783 N N . PRO A 1 98 ? 2.731 -3.253 -8.449 1.00 95.69 98 PRO A N 1
ATOM 784 C CA . PRO A 1 98 ? 2.534 -4.693 -8.387 1.00 95.69 98 PRO A CA 1
ATOM 785 C C . PRO A 1 98 ? 3.865 -5.444 -8.433 1.00 95.69 98 PRO A C 1
ATOM 787 O O . PRO A 1 98 ? 4.836 -4.977 -9.039 1.00 95.69 98 PRO A O 1
ATOM 790 N N . TRP A 1 99 ? 3.910 -6.629 -7.826 1.00 94.75 99 TRP A N 1
ATOM 791 C CA . TRP A 1 99 ? 5.108 -7.465 -7.857 1.00 94.75 99 TRP A CA 1
ATOM 792 C C . TRP A 1 99 ? 5.459 -7.876 -9.280 1.00 94.75 99 TRP A C 1
ATOM 794 O O . TRP A 1 99 ? 6.620 -7.844 -9.647 1.00 94.75 99 TRP A O 1
ATOM 804 N N . GLU A 1 100 ? 4.473 -8.183 -10.112 1.00 91.81 100 GLU A N 1
ATOM 805 C CA . GLU A 1 100 ? 4.650 -8.705 -11.465 1.00 91.81 100 GLU A CA 1
ATOM 806 C C . GLU A 1 100 ? 5.491 -7.766 -12.343 1.00 91.81 100 GLU A C 1
ATOM 808 O O . GLU A 1 100 ? 6.334 -8.231 -13.104 1.00 91.81 100 GLU A O 1
ATOM 813 N N . LEU A 1 101 ? 5.335 -6.445 -12.182 1.00 91.50 101 LEU A N 1
ATOM 814 C CA . LEU A 1 101 ? 6.117 -5.443 -12.922 1.00 91.50 101 LEU A CA 1
ATOM 815 C C . LEU A 1 101 ? 7.480 -5.135 -12.294 1.00 91.50 101 LEU A C 1
ATOM 817 O O . LEU A 1 101 ? 8.356 -4.570 -12.945 1.00 91.50 101 LEU A O 1
ATOM 821 N N . ASN A 1 102 ? 7.652 -5.467 -11.017 1.00 92.25 102 ASN A N 1
ATOM 822 C CA . ASN A 1 102 ? 8.851 -5.155 -10.241 1.00 92.25 102 ASN A CA 1
ATOM 823 C C . ASN A 1 102 ? 9.716 -6.380 -9.951 1.00 92.25 102 ASN A C 1
ATOM 825 O O . ASN A 1 102 ? 10.841 -6.239 -9.462 1.00 92.25 102 ASN A O 1
ATOM 829 N N . SER A 1 103 ? 9.198 -7.572 -10.231 1.00 87.56 103 SER A N 1
ATOM 830 C CA . SER A 1 103 ? 9.864 -8.831 -9.978 1.00 87.56 103 SER A CA 1
ATOM 831 C C . SER A 1 103 ? 11.097 -8.915 -10.874 1.00 87.56 103 SER A C 1
ATOM 833 O O . SER A 1 103 ? 11.036 -8.624 -12.072 1.00 87.56 103 SER A O 1
ATOM 835 N N . PRO A 1 104 ? 12.262 -9.242 -10.311 1.00 77.00 104 PRO A N 1
ATOM 836 C CA . PRO A 1 104 ? 13.457 -9.331 -11.112 1.00 77.00 104 PRO A CA 1
ATOM 837 C C . PRO A 1 104 ? 13.484 -10.677 -11.838 1.00 77.00 104 PRO A C 1
ATOM 839 O O . PRO A 1 104 ? 13.643 -11.721 -11.205 1.00 77.00 104 PRO A O 1
ATOM 842 N N . GLU A 1 105 ? 13.391 -10.653 -13.167 1.00 71.00 105 GLU A N 1
ATOM 843 C CA . GLU A 1 105 ? 13.597 -11.849 -13.987 1.00 71.00 105 GLU A CA 1
ATOM 844 C C . GLU A 1 105 ? 14.933 -12.521 -13.629 1.00 71.00 105 GLU A C 1
ATOM 846 O O . GLU A 1 105 ? 15.996 -11.892 -13.645 1.00 71.00 105 GLU A O 1
ATOM 851 N N . GLY A 1 106 ? 14.874 -13.800 -13.251 1.00 62.66 106 GLY A N 1
ATOM 852 C CA . GLY A 1 106 ? 16.057 -14.620 -12.988 1.00 62.66 106 GLY A CA 1
ATOM 853 C C . GLY A 1 106 ? 16.924 -14.200 -11.793 1.00 62.66 106 GLY A C 1
ATOM 854 O O . GLY A 1 106 ? 18.036 -14.713 -11.666 1.00 62.66 106 GLY A O 1
ATOM 855 N N . ARG A 1 107 ? 16.479 -13.294 -10.903 1.00 67.31 107 ARG A N 1
ATOM 856 C CA . ARG A 1 107 ? 17.240 -12.952 -9.680 1.00 67.31 107 ARG A CA 1
ATOM 857 C C . ARG A 1 107 ? 16.613 -13.572 -8.441 1.00 67.31 107 ARG A C 1
ATOM 859 O O . ARG A 1 107 ? 15.408 -13.518 -8.258 1.00 67.31 107 ARG A O 1
ATOM 866 N N . ALA A 1 108 ? 17.454 -14.059 -7.531 1.00 73.19 108 ALA A N 1
ATOM 867 C CA . ALA A 1 108 ? 17.001 -14.645 -6.268 1.00 73.19 108 ALA A CA 1
ATOM 868 C C . ALA A 1 108 ? 16.532 -13.606 -5.226 1.00 73.19 108 ALA A C 1
ATOM 870 O O . ALA A 1 108 ? 15.746 -13.932 -4.339 1.00 73.19 108 ALA A O 1
ATOM 871 N N . ALA A 1 109 ? 17.024 -12.364 -5.297 1.00 85.31 109 ALA A N 1
ATOM 872 C CA . ALA A 1 109 ? 16.801 -11.352 -4.263 1.00 85.31 109 ALA A CA 1
ATOM 873 C C . ALA A 1 109 ? 15.619 -10.426 -4.576 1.00 85.31 109 ALA A C 1
ATOM 875 O O . ALA A 1 109 ? 15.466 -9.967 -5.708 1.00 85.31 109 ALA A O 1
ATOM 876 N N . ILE A 1 110 ? 14.844 -10.082 -3.544 1.00 89.25 110 ILE A N 1
ATOM 877 C CA . ILE A 1 110 ? 13.762 -9.095 -3.632 1.00 89.25 110 ILE A CA 1
ATOM 878 C C . ILE A 1 110 ? 14.371 -7.696 -3.884 1.00 89.25 110 ILE A C 1
ATOM 880 O O . ILE A 1 110 ? 15.325 -7.309 -3.197 1.00 89.25 110 ILE A O 1
ATOM 884 N N . PRO A 1 111 ? 13.871 -6.923 -4.867 1.00 89.12 111 PRO A N 1
ATOM 885 C CA . PRO A 1 111 ? 14.354 -5.581 -5.163 1.00 89.12 111 PRO A CA 1
ATOM 886 C C . PRO A 1 111 ? 14.148 -4.645 -3.970 1.00 89.12 111 PRO A C 1
ATOM 888 O O . PRO A 1 111 ? 13.120 -4.663 -3.304 1.00 89.12 111 PRO A O 1
ATOM 891 N N . LYS A 1 112 ? 15.117 -3.754 -3.738 1.00 90.19 112 LYS A N 1
ATOM 892 C CA . LYS A 1 112 ? 15.053 -2.767 -2.643 1.00 90.19 112 LYS A CA 1
ATOM 893 C C . LYS A 1 112 ? 13.925 -1.740 -2.806 1.00 90.19 112 LYS A C 1
ATOM 895 O O . LYS A 1 112 ? 13.576 -1.071 -1.840 1.00 90.19 112 LYS A O 1
ATOM 900 N N . SER A 1 113 ? 13.412 -1.570 -4.022 1.00 90.12 113 SER A N 1
ATOM 901 C CA . SER A 1 113 ? 12.389 -0.585 -4.370 1.00 90.12 113 SER A CA 1
ATOM 902 C C . SER A 1 113 ? 11.490 -1.126 -5.474 1.00 90.12 113 SER A C 1
ATOM 904 O O . SER A 1 113 ? 12.014 -1.678 -6.444 1.00 90.12 113 SER A O 1
ATOM 906 N N . LEU A 1 114 ? 10.191 -0.860 -5.379 1.00 93.88 114 LEU A N 1
ATOM 907 C CA . LEU A 1 114 ? 9.244 -1.043 -6.475 1.00 93.88 114 LEU A CA 1
ATOM 908 C C . LEU A 1 114 ? 9.246 0.247 -7.318 1.00 93.88 114 LEU A C 1
ATOM 910 O O . LEU A 1 114 ? 8.995 1.327 -6.788 1.00 93.88 114 LEU A O 1
ATOM 914 N N . ARG A 1 115 ? 9.677 0.150 -8.578 1.00 93.25 115 ARG A N 1
ATOM 915 C CA . ARG A 1 115 ? 9.882 1.267 -9.517 1.00 93.25 115 ARG A CA 1
ATOM 916 C C . ARG A 1 115 ? 8.786 1.380 -10.563 1.00 93.25 115 ARG A C 1
ATOM 918 O O . ARG A 1 115 ? 8.600 2.461 -11.106 1.00 93.25 115 ARG A O 1
ATOM 925 N N . GLU A 1 116 ? 8.112 0.282 -10.862 1.00 94.69 116 GLU A N 1
ATOM 926 C CA . GLU A 1 116 ? 7.069 0.241 -11.873 1.00 94.69 116 GLU A CA 1
ATOM 927 C C . GLU A 1 116 ? 5.699 0.225 -11.195 1.00 94.69 116 GLU A C 1
ATOM 929 O O . GLU A 1 116 ? 5.450 -0.559 -10.277 1.00 94.69 116 GLU A O 1
ATOM 934 N N . ALA A 1 117 ? 4.808 1.088 -11.657 1.00 95.81 117 ALA A N 1
ATOM 935 C CA . ALA A 1 117 ? 3.469 1.246 -11.128 1.00 95.81 117 ALA A CA 1
ATOM 936 C C . ALA A 1 117 ? 2.413 1.187 -12.230 1.00 95.81 117 ALA A C 1
ATOM 938 O O . ALA A 1 117 ? 2.689 1.380 -13.412 1.00 95.81 117 ALA A O 1
ATOM 939 N N . LEU A 1 118 ? 1.176 0.962 -11.817 1.00 95.44 118 LEU A N 1
ATOM 940 C CA . LEU A 1 118 ? -0.024 1.066 -12.629 1.00 95.44 118 LEU A CA 1
ATOM 941 C C . LEU A 1 118 ? -0.969 2.073 -11.987 1.00 95.44 118 LEU A C 1
ATOM 943 O O . LEU A 1 118 ? -0.963 2.283 -10.773 1.00 95.44 118 LEU A O 1
ATOM 947 N N . ARG A 1 119 ? -1.793 2.706 -12.817 1.00 95.69 119 ARG A N 1
ATOM 948 C CA . ARG A 1 119 ? -2.816 3.639 -12.354 1.00 95.69 119 ARG A CA 1
ATOM 949 C C . ARG A 1 119 ? -3.858 2.910 -11.500 1.00 95.69 119 ARG A C 1
ATOM 951 O O . ARG A 1 119 ? -4.261 1.797 -11.826 1.00 95.69 119 ARG A O 1
ATOM 958 N N . TYR A 1 120 ? -4.300 3.556 -10.425 1.00 94.94 120 TYR A N 1
ATOM 959 C CA . TYR A 1 120 ? -5.357 3.062 -9.552 1.00 94.94 120 TYR A CA 1
ATOM 960 C C . TYR A 1 120 ? -6.558 4.009 -9.590 1.00 94.94 120 TYR A C 1
ATOM 962 O O . TYR A 1 120 ? -6.446 5.167 -9.208 1.00 94.94 120 TYR A O 1
ATOM 970 N N . ASP A 1 121 ? -7.716 3.520 -10.029 1.00 91.00 121 ASP A N 1
ATOM 971 C CA . ASP A 1 121 ? -8.908 4.360 -10.239 1.00 91.00 121 ASP A CA 1
ATOM 972 C C . ASP A 1 121 ? -10.097 3.987 -9.342 1.00 91.00 121 ASP A C 1
ATOM 974 O O . ASP A 1 121 ? -11.196 4.498 -9.533 1.00 91.00 121 ASP A O 1
ATOM 978 N N . ARG A 1 122 ? -9.908 3.072 -8.380 1.00 85.81 122 ARG A N 1
ATOM 979 C CA . ARG A 1 122 ? -11.035 2.473 -7.643 1.00 85.81 122 ARG A CA 1
ATOM 980 C C . ARG A 1 122 ? -11.353 3.123 -6.298 1.00 85.81 122 ARG A C 1
ATOM 982 O O . ARG A 1 122 ? -12.499 3.044 -5.875 1.00 85.81 122 ARG A O 1
ATOM 989 N N . ALA A 1 123 ? -10.390 3.728 -5.600 1.00 75.56 123 ALA A N 1
ATOM 990 C CA . ALA A 1 123 ? -10.656 4.209 -4.242 1.00 75.56 123 ALA A CA 1
ATOM 991 C C . ALA A 1 123 ? -11.244 5.615 -4.190 1.00 75.56 123 ALA A C 1
ATOM 993 O O . ALA A 1 123 ? -10.654 6.578 -4.677 1.00 75.56 123 ALA A O 1
ATOM 994 N N . THR A 1 124 ? -12.341 5.722 -3.451 1.00 76.62 124 THR A N 1
ATOM 995 C CA . THR A 1 124 ? -12.913 6.973 -2.943 1.00 76.62 124 THR A CA 1
ATOM 996 C C . THR A 1 124 ? -12.507 7.261 -1.495 1.00 76.62 124 THR A C 1
ATOM 998 O O . THR A 1 124 ? -12.524 8.414 -1.071 1.00 76.62 124 THR A O 1
ATOM 1001 N N . ASP A 1 125 ? -12.110 6.229 -0.747 1.00 87.12 125 ASP A N 1
ATOM 1002 C CA . ASP A 1 125 ? -11.813 6.269 0.687 1.00 87.12 125 ASP A CA 1
ATOM 1003 C C . ASP A 1 125 ? -10.770 5.197 1.078 1.00 87.12 125 ASP A C 1
ATOM 1005 O O . ASP A 1 125 ? -10.296 4.427 0.238 1.00 87.12 125 ASP A O 1
ATOM 1009 N N . ILE A 1 126 ? -10.356 5.178 2.351 1.00 90.19 126 ILE A N 1
ATOM 1010 C CA . ILE A 1 126 ? -9.323 4.256 2.853 1.00 90.19 126 ILE A CA 1
ATOM 1011 C C . ILE A 1 126 ? -9.805 2.805 2.976 1.00 90.19 126 ILE A C 1
ATOM 1013 O O . ILE A 1 126 ? -9.006 1.896 2.765 1.00 90.19 126 ILE A O 1
ATOM 1017 N N . ARG A 1 127 ? -11.086 2.567 3.282 1.00 91.44 127 ARG A N 1
ATOM 1018 C CA . ARG A 1 127 ? -11.630 1.217 3.500 1.00 91.44 127 ARG A CA 1
ATOM 1019 C C . ARG A 1 127 ? -11.771 0.481 2.172 1.00 91.44 127 ARG A C 1
ATOM 1021 O O . ARG A 1 127 ? -11.258 -0.622 2.038 1.00 91.44 127 ARG A O 1
ATOM 1028 N N . THR A 1 128 ? -12.312 1.153 1.160 1.00 91.38 128 THR A N 1
ATOM 1029 C CA . THR A 1 128 ? -12.397 0.642 -0.215 1.00 91.38 128 THR A CA 1
ATOM 1030 C C . THR A 1 128 ? -11.012 0.301 -0.776 1.00 91.38 128 THR A C 1
ATOM 1032 O O . THR A 1 128 ? -10.827 -0.727 -1.425 1.00 91.38 128 THR A O 1
ATOM 1035 N N . ALA A 1 129 ? -10.005 1.143 -0.517 1.00 93.44 129 ALA A N 1
ATOM 1036 C CA . ALA A 1 129 ? -8.632 0.839 -0.910 1.00 93.44 129 ALA A CA 1
ATOM 1037 C C . ALA A 1 129 ? -8.018 -0.324 -0.136 1.00 93.44 129 ALA A C 1
ATOM 1039 O O . ALA A 1 129 ? -7.244 -1.078 -0.716 1.00 93.44 129 ALA A O 1
ATOM 1040 N N . PHE A 1 130 ? -8.341 -0.449 1.150 1.00 94.94 130 PHE A N 1
ATOM 1041 C CA . PHE A 1 130 ? -7.860 -1.533 1.994 1.00 94.94 130 PHE A CA 1
ATOM 1042 C C . PHE A 1 130 ? -8.416 -2.880 1.538 1.00 94.94 130 PHE A C 1
ATOM 1044 O O . PHE A 1 130 ? -7.632 -3.809 1.373 1.00 94.94 130 PHE A O 1
ATOM 1051 N N . ASP A 1 131 ? -9.721 -2.967 1.270 1.00 94.31 131 ASP A N 1
ATOM 1052 C CA . ASP A 1 131 ? -10.348 -4.189 0.754 1.00 94.31 131 ASP A CA 1
ATOM 1053 C C . ASP A 1 131 ? -9.729 -4.579 -0.593 1.00 94.31 131 ASP A C 1
ATOM 1055 O O . ASP A 1 131 ? -9.232 -5.692 -0.753 1.00 94.31 131 ASP A O 1
ATOM 1059 N N . TRP A 1 132 ? -9.620 -3.625 -1.526 1.00 94.88 132 TRP A N 1
ATOM 1060 C CA . TRP A 1 132 ? -8.955 -3.873 -2.807 1.00 94.88 132 TRP A CA 1
ATOM 1061 C C . TRP A 1 132 ? -7.497 -4.319 -2.636 1.00 94.88 132 TRP A C 1
ATOM 1063 O O . TRP A 1 132 ? -7.042 -5.234 -3.321 1.00 94.88 132 TRP A O 1
ATOM 1073 N N . PHE A 1 133 ? -6.747 -3.675 -1.738 1.00 96.25 133 PHE A N 1
ATOM 1074 C CA . PHE A 1 133 ? -5.359 -4.035 -1.474 1.00 96.25 133 PHE A CA 1
ATOM 1075 C C . PHE A 1 133 ? -5.276 -5.469 -0.951 1.00 96.25 133 PHE A C 1
ATOM 1077 O O . PHE A 1 133 ? -4.479 -6.252 -1.463 1.00 96.25 133 PHE A O 1
ATOM 1084 N N . CYS A 1 134 ? -6.106 -5.813 0.035 1.00 95.69 134 CYS A N 1
ATOM 1085 C CA . CYS A 1 134 ? -6.160 -7.137 0.642 1.00 95.69 134 CYS A CA 1
ATOM 1086 C C . CYS A 1 134 ? -6.498 -8.218 -0.387 1.00 95.69 134 CYS A C 1
ATOM 1088 O O . CYS A 1 134 ? -5.791 -9.226 -0.437 1.00 95.69 134 CYS A O 1
ATOM 1090 N N . ASP A 1 135 ? -7.471 -7.968 -1.264 1.00 94.81 135 ASP A N 1
ATOM 1091 C CA . ASP A 1 135 ? -7.808 -8.859 -2.377 1.00 94.81 135 ASP A CA 1
ATOM 1092 C C . ASP A 1 135 ? -6.606 -9.085 -3.304 1.00 94.81 135 ASP A C 1
ATOM 1094 O O . ASP A 1 135 ? -6.253 -10.226 -3.608 1.00 94.81 135 ASP A O 1
ATOM 1098 N N . MET A 1 136 ? -5.928 -8.005 -3.711 1.00 96.00 136 MET A N 1
ATOM 1099 C CA . MET A 1 136 ? -4.776 -8.076 -4.619 1.00 96.00 136 MET A CA 1
ATOM 1100 C C . MET A 1 136 ? -3.599 -8.862 -4.044 1.00 96.00 136 MET A C 1
ATOM 1102 O O . MET A 1 136 ? -2.842 -9.468 -4.801 1.00 96.00 136 MET A O 1
ATOM 1106 N N . VAL A 1 137 ? -3.421 -8.841 -2.721 1.00 96.19 137 VAL A N 1
ATOM 1107 C CA . VAL A 1 137 ? -2.307 -9.526 -2.056 1.00 96.19 137 VAL A CA 1
ATOM 1108 C C . VAL A 1 137 ? -2.737 -10.758 -1.264 1.00 96.19 137 VAL A C 1
ATOM 1110 O O . VAL A 1 137 ? -1.955 -11.243 -0.445 1.00 96.19 137 VAL A O 1
ATOM 1113 N N . GLY A 1 138 ? -3.953 -11.269 -1.467 1.00 95.62 138 GLY A N 1
ATOM 1114 C CA . GLY A 1 138 ? -4.445 -12.500 -0.844 1.00 95.62 138 GLY A CA 1
ATOM 1115 C C . GLY A 1 138 ? -4.517 -12.455 0.687 1.00 95.62 138 GLY A C 1
ATOM 1116 O O . GLY A 1 138 ? -4.183 -13.444 1.341 1.00 95.62 138 GLY A O 1
ATOM 1117 N N . ILE A 1 139 ? -4.886 -11.318 1.277 1.00 95.88 139 ILE A N 1
ATOM 1118 C CA . ILE A 1 139 ? -5.149 -11.182 2.715 1.00 95.88 139 ILE A CA 1
ATOM 1119 C C . ILE A 1 139 ? -6.658 -11.290 2.949 1.00 95.88 139 ILE A C 1
ATOM 1121 O O . ILE A 1 139 ? -7.427 -10.462 2.481 1.00 95.88 139 ILE A O 1
ATOM 1125 N N . ALA A 1 140 ? -7.082 -12.291 3.714 1.00 92.12 140 ALA A N 1
ATOM 1126 C CA . ALA A 1 140 ? -8.442 -12.393 4.219 1.00 92.12 140 ALA A CA 1
ATOM 1127 C C . ALA A 1 140 ? -8.566 -11.532 5.485 1.00 92.12 140 ALA A C 1
ATOM 1129 O O . ALA A 1 140 ? -8.229 -11.979 6.583 1.00 92.12 140 ALA A O 1
ATOM 1130 N N . SER A 1 141 ? -8.999 -10.283 5.327 1.00 79.56 141 SER A N 1
ATOM 1131 C CA . SER A 1 141 ? -9.321 -9.387 6.440 1.00 79.56 141 SER A CA 1
ATOM 1132 C C . SER A 1 141 ? -10.446 -8.443 6.020 1.00 79.56 141 SER A C 1
ATOM 1134 O O . SER A 1 141 ? -10.342 -7.833 4.956 1.00 79.56 141 SER A O 1
ATOM 1136 N N . PRO A 1 142 ? -11.526 -8.325 6.809 1.00 73.62 142 PRO A N 1
ATOM 1137 C CA . PRO A 1 142 ? -12.583 -7.374 6.510 1.00 73.62 142 PRO A CA 1
ATOM 11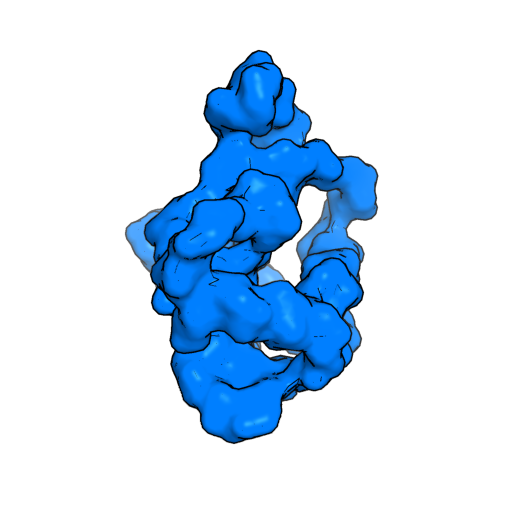38 C C . PRO A 1 142 ? -12.120 -5.953 6.853 1.00 73.62 142 PRO A C 1
ATOM 1140 O O . PRO A 1 142 ? -11.605 -5.715 7.950 1.00 73.62 142 PRO A O 1
ATOM 1143 N N . SER A 1 143 ? -12.368 -4.972 5.975 1.00 80.62 143 SER A N 1
ATOM 1144 C CA . SER A 1 143 ? -12.043 -3.567 6.268 1.00 80.62 143 SER A CA 1
ATOM 1145 C C . SER A 1 143 ? -12.626 -3.055 7.579 1.00 80.62 143 SER A C 1
ATOM 1147 O O . SER A 1 143 ? -12.059 -2.125 8.139 1.00 80.62 143 SER A O 1
ATOM 1149 N N . SER A 1 144 ? -13.696 -3.650 8.122 1.00 79.94 144 SER A N 1
ATOM 1150 C CA . SER A 1 144 ? -14.249 -3.314 9.444 1.00 79.94 144 SER A CA 1
ATOM 1151 C C . SER A 1 144 ? -13.231 -3.390 10.587 1.00 79.94 144 SER A C 1
ATOM 1153 O O . SER A 1 144 ? -13.395 -2.693 11.584 1.00 79.94 144 SER A O 1
ATOM 1155 N N . GLU A 1 145 ? -12.181 -4.200 10.451 1.00 86.62 145 GLU A N 1
ATOM 1156 C CA . GLU A 1 145 ? -11.107 -4.317 11.443 1.00 86.62 145 GLU A CA 1
ATOM 1157 C C . GLU A 1 145 ? -10.041 -3.212 11.315 1.00 86.62 145 GLU A C 1
ATOM 1159 O O . GLU A 1 145 ? -9.217 -3.048 12.215 1.00 86.62 145 GLU A O 1
ATOM 1164 N N . LEU A 1 146 ? -10.051 -2.426 10.229 1.00 92.31 146 LEU A N 1
ATOM 1165 C CA . LEU A 1 146 ? -9.167 -1.273 10.070 1.00 92.31 146 LEU A CA 1
ATOM 1166 C C . LEU A 1 146 ? -9.615 -0.138 11.016 1.00 92.31 146 LEU A C 1
ATOM 1168 O O . LEU A 1 146 ? -10.722 0.395 10.841 1.00 92.31 146 LEU A O 1
ATOM 1172 N N . PRO A 1 147 ? -8.777 0.272 11.989 1.00 91.88 147 PRO A N 1
ATOM 1173 C CA . PRO A 1 147 ? -9.083 1.398 12.858 1.00 91.88 147 PRO A CA 1
ATOM 1174 C C . PRO A 1 147 ? -9.076 2.700 12.061 1.00 91.88 147 PRO A C 1
ATOM 1176 O O . PRO A 1 147 ? -8.234 2.903 11.179 1.00 91.88 147 PRO A O 1
ATOM 1179 N N . GLU A 1 148 ? -9.984 3.607 12.418 1.00 89.69 148 GLU A N 1
ATOM 1180 C CA . GLU A 1 148 ? -10.035 4.939 11.819 1.00 89.69 148 GLU A CA 1
ATOM 1181 C C . GLU A 1 148 ? -8.681 5.653 11.965 1.00 89.69 148 GLU A C 1
ATOM 1183 O O . GLU A 1 148 ? -8.046 5.570 13.025 1.00 89.69 148 GLU A O 1
ATOM 1188 N N . PRO A 1 149 ? -8.200 6.330 10.908 1.00 86.44 149 PRO A N 1
ATOM 1189 C CA . PRO A 1 149 ? -6.981 7.107 10.998 1.00 86.44 149 PRO A CA 1
ATOM 1190 C C . PRO A 1 149 ? -7.162 8.261 11.997 1.00 86.44 149 PRO A C 1
ATOM 1192 O O . PRO A 1 149 ? -8.250 8.838 12.079 1.00 86.44 149 PRO A O 1
ATOM 1195 N N . PRO A 1 150 ? -6.108 8.654 12.733 1.00 84.75 150 PRO A N 1
ATOM 1196 C CA . PRO A 1 150 ? -6.198 9.766 13.668 1.00 84.75 150 PRO A CA 1
ATOM 1197 C C . PRO A 1 150 ? -6.602 11.057 12.952 1.00 84.75 150 PRO A C 1
ATOM 1199 O O . PRO A 1 150 ? -6.078 11.388 11.881 1.00 84.75 150 PRO A O 1
ATOM 1202 N N . LEU A 1 151 ? -7.524 11.805 13.556 1.00 72.38 151 LEU A N 1
ATOM 1203 C CA . LEU A 1 151 ? -7.930 13.109 13.051 1.00 72.38 151 LEU A CA 1
ATOM 1204 C C . LEU A 1 151 ? -6.837 14.143 13.333 1.00 72.38 151 LEU A C 1
ATOM 1206 O O . LEU A 1 151 ? -6.066 14.035 14.290 1.00 72.38 151 LEU A O 1
ATOM 1210 N N . ARG A 1 152 ? -6.800 15.194 12.510 1.00 60.81 152 ARG A N 1
ATOM 1211 C CA . ARG A 1 152 ? -5.887 16.330 12.696 1.00 60.81 152 ARG A CA 1
ATOM 1212 C C . ARG A 1 152 ? -6.056 16.999 14.071 1.00 60.81 152 ARG A C 1
ATOM 1214 O O . ARG A 1 152 ? -5.087 17.520 14.602 1.00 60.81 152 ARG A O 1
ATOM 1221 N N . GLU A 1 153 ? -7.260 16.944 14.639 1.00 54.16 153 GLU A N 1
ATOM 1222 C CA . GLU A 1 153 ? -7.644 17.592 15.905 1.00 54.16 153 GLU A CA 1
ATOM 1223 C C . GLU A 1 153 ? -7.321 16.762 17.159 1.00 54.16 153 GLU A C 1
ATOM 1225 O O . GLU A 1 153 ? -7.330 17.290 18.263 1.00 54.16 153 GLU A O 1
ATOM 1230 N N . THR A 1 154 ? -6.999 15.474 17.008 1.00 49.47 154 THR A N 1
ATOM 1231 C CA . THR A 1 154 ? -6.616 14.583 18.125 1.00 49.47 154 THR A CA 1
ATOM 1232 C C . THR A 1 154 ? -5.128 14.649 18.491 1.00 49.47 154 THR A C 1
ATOM 1234 O O . THR A 1 154 ? -4.668 13.900 19.349 1.00 49.47 154 THR A O 1
ATOM 1237 N N . LEU A 1 155 ? -4.370 15.538 17.847 1.00 44.69 155 LEU A N 1
ATOM 1238 C CA . LEU A 1 155 ? -2.984 15.854 18.186 1.00 44.69 155 LEU A CA 1
ATOM 1239 C C . LEU A 1 155 ? -2.974 17.025 19.182 1.00 44.69 155 LEU A C 1
ATOM 1241 O O . LEU A 1 155 ? -2.788 18.172 18.777 1.00 44.69 155 LEU A O 1
ATOM 1245 N N . LEU A 1 156 ? -3.250 16.730 20.455 1.00 39.41 156 LEU A N 1
ATOM 1246 C CA . LEU A 1 156 ? -2.984 17.642 21.576 1.00 39.41 156 LEU A CA 1
ATOM 1247 C C . LEU A 1 156 ? -1.513 17.555 21.991 1.00 39.41 156 LEU A C 1
ATOM 1249 O O . LEU A 1 156 ? -1.005 16.414 22.087 1.00 39.41 156 LEU A O 1
#

pLDDT: mean 88.18, std 10.46, range [39.41, 98.06]